Protein AF-A0A962GR11-F1 (afdb_monomer_lite)

Structure (mmCIF, N/CA/C/O backbone):
data_AF-A0A962GR11-F1
#
_entry.id   AF-A0A962GR11-F1
#
loop_
_atom_site.group_PDB
_atom_site.id
_atom_site.type_symbol
_atom_site.label_atom_id
_atom_site.label_alt_id
_atom_site.label_comp_id
_atom_site.label_asym_id
_atom_site.label_entity_id
_atom_site.label_seq_id
_atom_site.pdbx_PDB_ins_code
_atom_site.Cartn_x
_atom_site.Cartn_y
_atom_site.Cartn_z
_atom_site.occupancy
_atom_site.B_iso_or_equiv
_atom_site.auth_seq_id
_atom_site.auth_comp_id
_atom_site.auth_asym_id
_atom_site.auth_atom_id
_atom_site.pdbx_PDB_model_num
ATOM 1 N N . GLN A 1 1 ? 14.761 -0.294 4.411 1.00 81.88 1 GLN A N 1
ATOM 2 C CA . GLN A 1 1 ? 14.261 -0.227 3.016 1.00 81.88 1 GLN A CA 1
ATOM 3 C C . GLN A 1 1 ? 13.282 -1.374 2.802 1.00 81.88 1 GLN A C 1
ATOM 5 O O . GLN A 1 1 ? 13.624 -2.500 3.136 1.00 81.88 1 GLN A O 1
ATOM 10 N N . TRP A 1 2 ? 12.077 -1.099 2.302 1.00 92.31 2 TRP A N 1
ATOM 11 C CA . TRP A 1 2 ? 11.007 -2.091 2.116 1.00 92.31 2 TRP A CA 1
ATOM 12 C C . TRP A 1 2 ? 10.975 -2.661 0.689 1.00 92.31 2 TRP A C 1
ATOM 14 O O . TRP A 1 2 ? 11.601 -2.100 -0.209 1.00 92.31 2 TRP A O 1
ATOM 24 N N . ARG A 1 3 ? 10.241 -3.766 0.476 1.00 93.75 3 ARG A N 1
ATOM 25 C CA . ARG A 1 3 ? 9.925 -4.3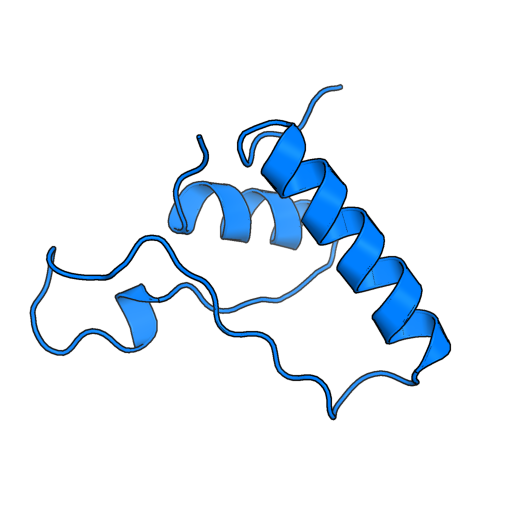42 -0.849 1.00 93.75 3 ARG A CA 1
ATOM 26 C C . ARG A 1 3 ? 8.416 -4.343 -1.081 1.00 93.75 3 ARG A C 1
ATOM 28 O O . ARG A 1 3 ? 7.685 -4.739 -0.175 1.00 93.75 3 ARG A O 1
ATOM 35 N N . ALA A 1 4 ? 7.970 -3.971 -2.280 1.00 95.31 4 ALA A N 1
ATOM 36 C CA . ALA A 1 4 ? 6.557 -3.789 -2.617 1.00 95.31 4 ALA A CA 1
ATOM 37 C C . ALA A 1 4 ?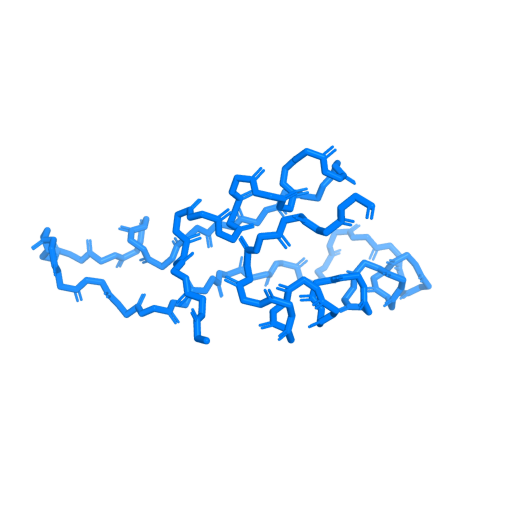 5.673 -4.994 -2.253 1.00 95.31 4 ALA A C 1
ATOM 39 O O . ALA A 1 4 ? 4.672 -4.820 -1.566 1.00 95.31 4 ALA A O 1
ATOM 40 N N . GLU A 1 5 ? 6.052 -6.219 -2.625 1.00 93.19 5 GLU A N 1
ATOM 41 C CA . GLU A 1 5 ? 5.241 -7.416 -2.356 1.00 93.19 5 GLU A CA 1
ATOM 42 C C . GLU A 1 5 ? 5.107 -7.698 -0.853 1.00 93.19 5 GLU A C 1
ATOM 44 O O . GLU A 1 5 ? 4.023 -8.029 -0.373 1.00 93.19 5 GLU A O 1
ATOM 49 N N . ARG A 1 6 ? 6.194 -7.518 -0.088 1.00 94.81 6 ARG A N 1
ATOM 50 C CA . ARG A 1 6 ? 6.171 -7.680 1.375 1.00 94.81 6 ARG A CA 1
ATOM 51 C C . ARG A 1 6 ? 5.337 -6.597 2.046 1.00 94.81 6 ARG A C 1
ATOM 53 O O . ARG A 1 6 ? 4.537 -6.912 2.921 1.00 94.81 6 ARG A O 1
ATOM 60 N N . PHE A 1 7 ? 5.483 -5.356 1.595 1.00 96.81 7 PHE A N 1
ATOM 61 C CA . PHE A 1 7 ? 4.724 -4.220 2.101 1.00 96.81 7 PHE A CA 1
ATOM 62 C C . PHE A 1 7 ? 3.219 -4.395 1.859 1.00 96.81 7 PHE A C 1
ATOM 64 O O . PHE A 1 7 ? 2.429 -4.226 2.781 1.00 96.81 7 PHE A O 1
ATOM 71 N N . VAL A 1 8 ? 2.817 -4.816 0.654 1.00 97.25 8 VAL A N 1
ATOM 72 C CA . VAL A 1 8 ? 1.413 -5.123 0.334 1.00 97.25 8 VAL A CA 1
ATOM 73 C C . VAL A 1 8 ? 0.888 -6.269 1.198 1.00 97.25 8 VAL A C 1
ATOM 75 O O . VAL A 1 8 ? -0.211 -6.164 1.737 1.00 97.25 8 VAL A O 1
ATOM 78 N N . ALA A 1 9 ? 1.666 -7.340 1.381 1.00 96.50 9 ALA A N 1
ATOM 79 C CA . ALA A 1 9 ? 1.263 -8.451 2.240 1.00 96.50 9 ALA A CA 1
ATOM 80 C C . ALA A 1 9 ? 1.092 -8.021 3.708 1.00 96.50 9 ALA A C 1
ATOM 82 O O . ALA A 1 9 ? 0.155 -8.464 4.369 1.00 96.50 9 ALA A O 1
ATOM 83 N N . ALA A 1 10 ? 1.972 -7.158 4.222 1.00 96.62 10 ALA A N 1
ATOM 84 C CA . ALA A 1 10 ? 1.867 -6.622 5.576 1.00 96.62 10 ALA A CA 1
ATOM 85 C C . ALA A 1 10 ? 0.679 -5.661 5.740 1.00 96.62 10 ALA A C 1
ATOM 87 O O . ALA A 1 10 ? -0.078 -5.787 6.699 1.00 96.62 10 ALA A O 1
ATOM 88 N N . ALA A 1 11 ? 0.431 -4.782 4.767 1.00 96.94 11 ALA A N 1
ATOM 89 C CA . ALA A 1 11 ? -0.755 -3.928 4.754 1.00 96.94 11 ALA A CA 1
ATOM 90 C C . ALA A 1 11 ? -2.057 -4.752 4.728 1.00 96.94 11 ALA A C 1
ATOM 92 O O . ALA A 1 11 ? -2.991 -4.455 5.475 1.00 96.94 11 ALA A O 1
ATOM 93 N N . ALA A 1 12 ? -2.100 -5.829 3.935 1.00 97.44 12 ALA A N 1
ATOM 94 C CA . ALA A 1 12 ? -3.260 -6.712 3.846 1.00 97.44 12 ALA A CA 1
ATOM 95 C C . ALA A 1 12 ? -3.593 -7.388 5.188 1.00 97.44 12 ALA A C 1
ATOM 97 O O . ALA A 1 12 ? -4.769 -7.492 5.533 1.00 97.44 12 ALA A O 1
ATOM 98 N N . ARG A 1 13 ? -2.583 -7.780 5.982 1.00 96.06 13 ARG A N 1
ATOM 99 C CA . ARG A 1 13 ? -2.793 -8.314 7.344 1.00 96.06 13 ARG A CA 1
ATOM 100 C C . ARG A 1 13 ? -3.403 -7.287 8.300 1.00 96.06 13 ARG A C 1
ATOM 102 O O . ARG A 1 13 ? -4.176 -7.662 9.171 1.00 96.06 13 ARG A O 1
ATOM 109 N N . GLN A 1 14 ? -3.148 -5.997 8.081 1.00 95.12 14 GLN A N 1
ATOM 110 C CA . GLN A 1 14 ? -3.787 -4.897 8.816 1.00 95.12 14 GLN A CA 1
ATOM 111 C C . GLN A 1 14 ? -5.155 -4.482 8.238 1.00 95.12 14 GLN A C 1
ATOM 113 O O . GLN A 1 14 ? -5.708 -3.452 8.630 1.00 95.12 14 GLN A O 1
ATOM 118 N N . GLY A 1 15 ? -5.703 -5.248 7.286 1.00 95.81 15 GLY A N 1
ATOM 119 C CA . GLY A 1 15 ? -6.981 -4.955 6.635 1.00 95.81 15 GLY A CA 1
ATOM 120 C C . GLY A 1 15 ? -6.921 -3.815 5.612 1.00 95.81 15 GLY A C 1
ATOM 121 O O . GLY A 1 15 ? -7.954 -3.232 5.289 1.00 95.81 15 GLY A O 1
ATOM 122 N N . ILE A 1 16 ? -5.732 -3.469 5.104 1.00 96.94 16 ILE A N 1
ATOM 123 C CA . ILE A 1 16 ? -5.529 -2.375 4.146 1.00 96.94 16 ILE A CA 1
ATOM 124 C C . ILE A 1 16 ? -5.177 -2.953 2.774 1.00 96.94 16 ILE A C 1
ATOM 126 O O . ILE A 1 16 ? -4.083 -3.472 2.556 1.00 96.94 16 ILE A O 1
ATOM 130 N N . ALA A 1 17 ? -6.094 -2.819 1.818 1.00 96.38 17 ALA A N 1
ATOM 131 C CA . ALA A 1 17 ? -5.857 -3.224 0.437 1.00 96.38 17 ALA A CA 1
ATOM 132 C C . ALA A 1 17 ? -5.120 -2.124 -0.349 1.00 96.38 17 ALA A C 1
ATOM 134 O O . ALA A 1 17 ? -5.606 -1.002 -0.483 1.00 96.38 17 ALA A O 1
ATOM 135 N N . ILE A 1 18 ? -3.966 -2.472 -0.916 1.00 96.81 18 ILE A N 1
ATOM 136 C CA . ILE A 1 18 ? -3.159 -1.638 -1.820 1.00 96.81 18 ILE A CA 1
ATOM 137 C C . ILE A 1 18 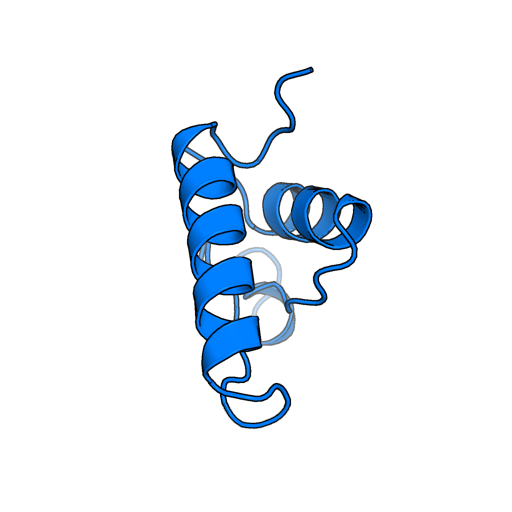? -2.587 -2.512 -2.941 1.00 96.81 18 ILE A C 1
ATOM 139 O O . ILE A 1 18 ? -2.471 -3.726 -2.790 1.00 96.81 18 ILE A O 1
ATOM 143 N N . THR A 1 19 ? -2.246 -1.917 -4.085 1.00 97.50 19 THR A N 1
ATOM 144 C CA . THR A 1 19 ? -1.770 -2.673 -5.258 1.00 97.50 19 THR A CA 1
ATOM 145 C C . THR A 1 19 ? -0.258 -2.495 -5.436 1.00 97.50 19 THR A C 1
ATOM 147 O O . THR A 1 19 ? 0.194 -1.347 -5.439 1.00 97.50 19 THR A O 1
ATOM 150 N N . PRO A 1 20 ? 0.540 -3.563 -5.621 1.00 96.81 20 PRO A N 1
ATOM 151 C CA . PRO A 1 20 ? 1.969 -3.418 -5.893 1.00 96.81 20 PRO A CA 1
ATOM 152 C C . PRO A 1 20 ? 2.209 -2.801 -7.276 1.00 96.81 20 PRO A C 1
ATOM 154 O O . PRO A 1 20 ? 1.420 -2.996 -8.202 1.00 96.81 20 PRO A O 1
ATOM 157 N N . GLY A 1 21 ? 3.327 -2.090 -7.440 1.00 95.88 21 GLY A N 1
ATOM 158 C CA . GLY A 1 21 ? 3.737 -1.502 -8.719 1.00 95.88 21 GLY A CA 1
ATOM 159 C C . GLY A 1 21 ? 3.936 -2.539 -9.828 1.00 95.88 21 GLY A C 1
ATOM 160 O O . GLY A 1 21 ? 3.714 -2.238 -10.998 1.00 95.88 21 GLY A O 1
ATOM 161 N N . SER A 1 22 ? 4.267 -3.782 -9.465 1.00 95.31 22 SER A N 1
ATOM 162 C CA . SER A 1 22 ? 4.403 -4.906 -10.396 1.00 95.31 22 SER A CA 1
ATOM 163 C C . SER A 1 22 ? 3.115 -5.252 -11.140 1.00 95.31 22 SER A C 1
ATOM 165 O O . SER A 1 22 ? 3.198 -5.714 -12.273 1.00 95.31 22 SER A O 1
ATOM 167 N N . ALA A 1 23 ? 1.938 -4.930 -10.594 1.00 95.50 23 ALA A N 1
ATOM 168 C CA . ALA A 1 23 ? 0.665 -5.087 -11.302 1.00 95.50 23 ALA A CA 1
ATOM 169 C C . ALA A 1 23 ? 0.512 -4.142 -12.513 1.00 95.50 23 ALA A C 1
ATOM 171 O O . ALA A 1 23 ? -0.387 -4.332 -13.326 1.00 95.50 23 ALA A O 1
ATOM 172 N N . PHE A 1 24 ? 1.367 -3.120 -12.622 1.00 94.81 24 PHE A N 1
ATOM 173 C CA . PHE A 1 24 ? 1.344 -2.113 -13.688 1.00 94.81 24 PHE A CA 1
ATOM 174 C C . PHE A 1 24 ? 2.606 -2.141 -14.561 1.00 94.81 24 PHE A C 1
ATOM 176 O O . PHE A 1 24 ? 2.732 -1.341 -15.486 1.00 94.81 24 PHE A O 1
ATOM 183 N N . ALA A 1 25 ? 3.560 -3.030 -14.271 1.00 95.38 25 ALA A N 1
ATOM 184 C CA . ALA A 1 25 ? 4.781 -3.154 -15.051 1.00 95.38 25 ALA A CA 1
ATOM 185 C C . ALA A 1 25 ? 4.525 -3.996 -16.308 1.00 95.38 25 ALA A C 1
ATOM 187 O O . ALA A 1 25 ? 4.039 -5.119 -16.219 1.00 95.38 25 ALA A O 1
ATOM 188 N N . VAL A 1 26 ? 4.895 -3.467 -17.478 1.00 95.69 26 VAL A N 1
ATOM 189 C CA . VAL A 1 26 ? 4.793 -4.200 -18.753 1.00 95.69 26 VAL A CA 1
ATOM 190 C C . VAL A 1 26 ? 5.858 -5.296 -18.841 1.00 95.69 26 VAL A C 1
ATOM 192 O O . VAL A 1 26 ? 5.578 -6.398 -19.305 1.00 95.69 26 VAL A O 1
ATOM 195 N N . THR A 1 27 ? 7.073 -5.013 -18.364 1.00 94.56 27 THR A N 1
ATOM 196 C CA . THR A 1 27 ? 8.188 -5.967 -18.376 1.00 94.56 27 THR A CA 1
ATOM 197 C C . THR A 1 27 ? 8.303 -6.671 -17.019 1.00 94.56 27 THR A C 1
ATOM 199 O O . THR A 1 27 ? 8.556 -6.000 -16.009 1.00 94.56 27 THR A O 1
ATOM 202 N N . PRO A 1 28 ? 8.188 -8.014 -16.957 1.00 86.31 28 PRO A N 1
ATOM 203 C CA . PRO A 1 28 ? 8.405 -8.769 -15.726 1.00 86.31 28 PRO A CA 1
ATOM 204 C C . PRO A 1 28 ? 9.776 -8.482 -15.100 1.00 86.31 28 PRO A C 1
ATOM 206 O O . PRO A 1 28 ? 10.770 -8.277 -15.798 1.00 86.31 28 PRO A O 1
ATOM 209 N N . GLY A 1 29 ? 9.835 -8.439 -13.769 1.00 87.94 29 GLY A N 1
ATOM 210 C CA . GLY A 1 29 ? 11.077 -8.197 -13.021 1.00 87.94 29 GLY A CA 1
ATOM 211 C C . GLY A 1 29 ? 11.598 -6.752 -13.037 1.00 87.94 29 GLY A C 1
ATOM 212 O O . GLY A 1 29 ? 12.549 -6.465 -12.320 1.00 87.94 29 GLY A O 1
ATOM 213 N N . HIS A 1 30 ? 10.969 -5.837 -13.784 1.00 91.06 30 HIS A N 1
ATOM 214 C CA . HIS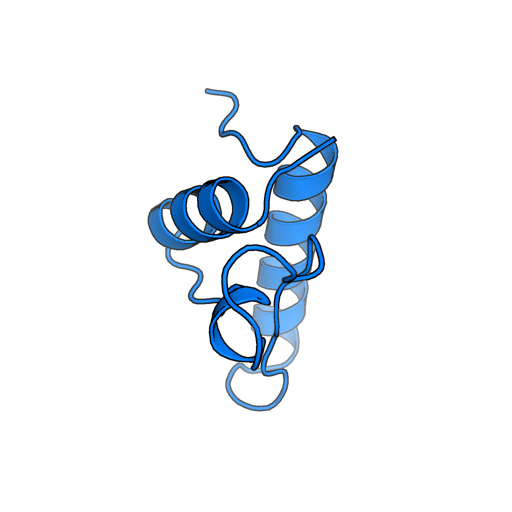 A 1 30 ? 11.398 -4.434 -13.914 1.00 91.06 30 HIS A CA 1
ATOM 215 C C . HIS A 1 30 ? 10.424 -3.445 -13.257 1.00 91.06 30 HIS A C 1
ATOM 217 O O . HIS A 1 30 ? 10.362 -2.270 -13.617 1.00 91.06 30 HIS A O 1
ATOM 223 N N . ALA A 1 31 ? 9.630 -3.917 -12.298 1.00 94.25 31 ALA A N 1
ATOM 224 C CA . ALA A 1 31 ? 8.702 -3.064 -11.574 1.00 94.25 31 ALA A CA 1
ATOM 225 C C . ALA A 1 31 ? 9.446 -2.150 -10.582 1.00 94.25 31 ALA A C 1
ATOM 227 O O . ALA A 1 31 ? 10.348 -2.619 -9.881 1.00 94.25 31 ALA A O 1
ATOM 228 N N . PRO A 1 32 ? 9.056 -0.868 -10.458 1.00 92.75 32 PRO A N 1
ATOM 229 C CA . PRO A 1 32 ? 9.578 -0.014 -9.402 1.00 92.75 32 PRO A CA 1
ATOM 230 C C . PRO A 1 32 ? 9.138 -0.537 -8.029 1.00 92.75 32 PRO A C 1
ATOM 232 O O . PRO A 1 32 ? 8.054 -1.108 -7.880 1.00 92.75 32 PRO A O 1
ATOM 235 N N . ASN A 1 33 ? 9.950 -0.284 -7.002 1.00 95.19 33 ASN A N 1
ATOM 236 C CA . ASN A 1 33 ? 9.574 -0.542 -5.613 1.00 95.19 33 ASN A CA 1
ATOM 237 C C . ASN A 1 33 ? 8.541 0.494 -5.136 1.00 95.19 33 ASN A C 1
ATOM 239 O O . ASN A 1 33 ? 8.878 1.456 -4.450 1.00 95.19 33 ASN A O 1
ATOM 243 N N . ALA A 1 34 ? 7.297 0.325 -5.575 1.00 95.94 34 ALA A N 1
ATOM 244 C CA . ALA A 1 34 ? 6.207 1.264 -5.364 1.00 95.94 34 ALA A CA 1
ATOM 245 C C . ALA A 1 34 ? 4.874 0.533 -5.164 1.00 95.94 34 ALA A C 1
ATOM 247 O O . ALA A 1 34 ? 4.735 -0.653 -5.476 1.00 95.94 34 ALA A O 1
ATOM 248 N N . VAL A 1 35 ? 3.877 1.269 -4.677 1.00 97.38 35 VAL A N 1
ATOM 249 C CA . VAL A 1 35 ? 2.485 0.821 -4.553 1.00 97.38 35 VAL A CA 1
ATOM 250 C C . VAL A 1 35 ? 1.543 1.889 -5.093 1.00 97.38 35 VAL A C 1
ATOM 252 O O . VAL A 1 35 ? 1.851 3.080 -5.055 1.00 97.38 35 VAL A O 1
ATOM 255 N N . ARG A 1 36 ? 0.375 1.467 -5.576 1.00 97.31 36 ARG A N 1
ATOM 256 C CA . ARG A 1 36 ? -0.722 2.354 -5.966 1.00 97.31 36 ARG A CA 1
ATOM 257 C C . ARG A 1 36 ? -1.751 2.428 -4.841 1.00 97.31 36 ARG A C 1
ATOM 259 O O . ARG A 1 36 ? -2.196 1.393 -4.341 1.00 97.31 36 ARG A O 1
ATOM 266 N N . ILE A 1 37 ? -2.175 3.648 -4.516 1.00 95.62 37 ILE A N 1
ATOM 267 C CA . ILE A 1 37 ? -3.201 3.943 -3.511 1.00 95.62 37 ILE A CA 1
ATOM 268 C C . ILE A 1 37 ? -4.372 4.657 -4.196 1.00 95.62 37 ILE A C 1
ATOM 270 O O . ILE A 1 37 ? -4.166 5.624 -4.927 1.00 95.62 37 ILE A O 1
ATOM 274 N N . ALA A 1 38 ? -5.597 4.181 -3.965 1.00 93.75 38 ALA A N 1
ATOM 275 C CA . ALA A 1 38 ? -6.816 4.839 -4.427 1.00 93.75 38 ALA A CA 1
ATOM 276 C C . ALA A 1 38 ? -7.390 5.707 -3.298 1.00 93.75 38 ALA A C 1
ATOM 278 O O . ALA A 1 38 ? -7.806 5.190 -2.265 1.00 93.75 38 ALA A O 1
ATOM 279 N N . LEU A 1 39 ? -7.405 7.026 -3.494 1.00 93.56 39 LEU A N 1
ATOM 280 C CA . LEU A 1 39 ? -7.778 7.989 -2.447 1.00 93.56 39 LEU A CA 1
ATOM 281 C C . LEU A 1 39 ? -9.283 8.299 -2.397 1.00 93.56 39 LEU A C 1
ATOM 283 O O . LEU A 1 39 ? -9.738 8.931 -1.455 1.00 93.56 39 LEU A O 1
ATOM 287 N N . SER A 1 40 ? -10.051 7.880 -3.405 1.00 93.25 40 SER A N 1
ATOM 288 C CA . SER A 1 40 ? -11.454 8.278 -3.583 1.00 93.25 40 SER A CA 1
ATOM 289 C C . SER A 1 40 ? -12.476 7.386 -2.874 1.00 93.25 40 SER A C 1
ATOM 291 O O . SER A 1 40 ? -13.638 7.765 -2.793 1.00 93.25 40 SER A O 1
ATOM 293 N N . ALA A 1 41 ? -12.087 6.187 -2.431 1.00 87.81 41 ALA A N 1
ATOM 294 C CA . ALA A 1 41 ? -13.018 5.204 -1.873 1.00 87.81 41 ALA A CA 1
ATOM 295 C C . ALA A 1 41 ? -13.366 5.438 -0.384 1.00 87.81 41 ALA A C 1
ATOM 297 O O . ALA A 1 41 ? -14.554 5.434 -0.063 1.00 87.81 4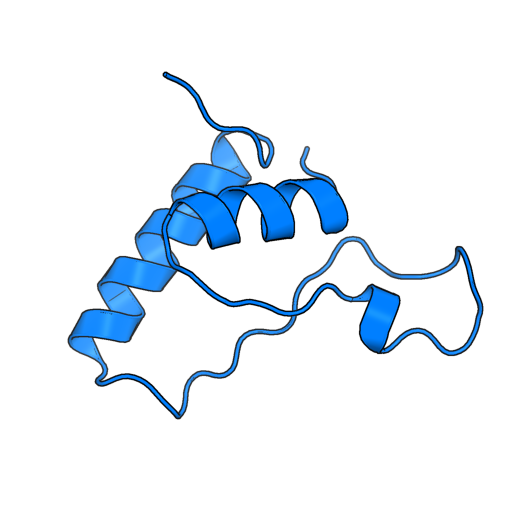1 ALA A O 1
ATOM 298 N N . PRO A 1 42 ? -12.397 5.627 0.537 1.00 89.06 42 PRO A N 1
ATOM 299 C CA . PRO A 1 42 ? -12.703 5.846 1.952 1.00 89.06 42 PRO A CA 1
ATOM 300 C C . PRO A 1 42 ? -13.032 7.321 2.270 1.00 89.06 42 PRO A C 1
ATOM 302 O O . PRO A 1 42 ? -12.500 8.221 1.616 1.00 89.06 42 PRO A O 1
ATOM 305 N N . PRO A 1 43 ? -13.824 7.607 3.324 1.00 94.25 43 PRO A N 1
ATOM 306 C CA . PRO A 1 43 ? -13.932 8.948 3.901 1.00 94.25 43 PRO A CA 1
ATOM 307 C C . PRO A 1 43 ? -12.565 9.510 4.326 1.00 94.25 43 PRO A C 1
ATOM 309 O O . PRO A 1 43 ? -11.667 8.758 4.710 1.00 94.25 43 PRO A O 1
ATOM 312 N N . VAL A 1 44 ? -12.414 10.839 4.320 1.00 94.38 44 VAL A N 1
ATOM 313 C CA . VAL A 1 44 ? -11.127 11.526 4.566 1.00 94.38 44 VAL A CA 1
ATOM 314 C C . VAL A 1 44 ? -10.486 11.147 5.909 1.00 94.38 44 VAL A C 1
ATOM 316 O O . VAL A 1 44 ? -9.276 10.927 5.968 1.00 94.38 44 VAL A O 1
ATOM 319 N N . ASP A 1 45 ? -11.274 11.006 6.975 1.00 93.56 45 ASP A N 1
ATOM 320 C CA . ASP A 1 45 ? -10.741 10.652 8.299 1.00 93.56 45 ASP A CA 1
ATOM 321 C C . ASP A 1 45 ? -10.209 9.214 8.344 1.00 93.56 45 ASP A C 1
ATOM 323 O O . ASP A 1 45 ? -9.147 8.943 8.914 1.00 93.56 45 ASP A O 1
ATOM 327 N N . GLN A 1 46 ? -10.896 8.289 7.666 1.00 94.88 46 GLN A N 1
ATOM 328 C CA . GLN A 1 46 ? -10.410 6.922 7.498 1.00 94.88 46 GLN A CA 1
ATOM 329 C C . GLN A 1 46 ? -9.141 6.905 6.640 1.00 94.88 46 GLN A C 1
ATOM 331 O O . GLN A 1 46 ? -8.179 6.217 6.985 1.00 94.88 46 GLN A O 1
ATOM 336 N N . LEU A 1 47 ? -9.108 7.694 5.561 1.00 95.75 47 LEU A N 1
ATOM 337 C CA . LEU A 1 47 ? -7.940 7.817 4.694 1.00 95.75 47 LEU A CA 1
ATOM 338 C C . LEU A 1 47 ? -6.710 8.286 5.479 1.00 95.75 47 LEU A C 1
ATOM 340 O O . LEU A 1 47 ? -5.648 7.681 5.351 1.00 95.75 47 LEU A O 1
ATOM 344 N N . ARG A 1 48 ? -6.853 9.303 6.338 1.00 95.94 48 ARG A N 1
ATOM 345 C CA . ARG A 1 48 ? -5.773 9.771 7.221 1.00 95.94 48 ARG A CA 1
ATOM 346 C C . ARG A 1 48 ? -5.228 8.637 8.088 1.00 95.94 48 ARG A C 1
ATOM 348 O O . ARG A 1 48 ? -4.028 8.374 8.048 1.00 95.94 48 ARG A O 1
ATOM 355 N N . SER A 1 49 ? -6.102 7.941 8.821 1.00 95.56 49 SER A N 1
ATOM 356 C CA . SER A 1 49 ? -5.685 6.851 9.716 1.00 95.56 49 SE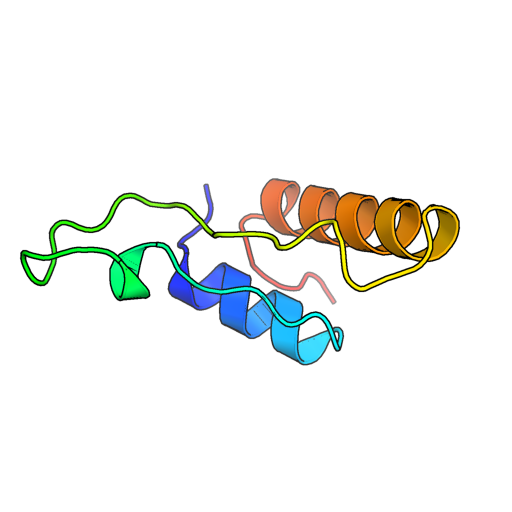R A CA 1
ATOM 357 C C . SER A 1 49 ? -4.965 5.727 8.961 1.00 95.56 49 SER A C 1
ATOM 359 O O . SER A 1 49 ? -3.959 5.199 9.436 1.00 95.56 49 SER A O 1
ATOM 361 N N . VAL A 1 50 ? -5.453 5.371 7.770 1.00 96.62 50 VAL A N 1
ATOM 362 C CA . VAL A 1 50 ? -4.851 4.334 6.919 1.00 96.62 50 VAL A CA 1
ATOM 363 C C . VAL A 1 50 ? -3.482 4.772 6.395 1.00 96.62 50 VAL A C 1
ATOM 365 O O . VAL A 1 50 ? -2.527 4.003 6.484 1.00 96.62 50 VAL A O 1
ATOM 368 N N . LEU A 1 51 ? -3.349 6.004 5.896 1.00 96.56 51 LEU A N 1
ATOM 369 C CA . LEU A 1 51 ? -2.072 6.522 5.395 1.00 96.56 51 LEU A CA 1
ATOM 370 C C . LEU A 1 51 ? -1.010 6.615 6.500 1.00 96.56 51 LEU A C 1
ATOM 372 O O . LEU A 1 51 ? 0.155 6.312 6.252 1.00 96.56 51 LEU A O 1
ATOM 376 N N . GLU A 1 52 ? -1.396 6.959 7.730 1.00 96.88 52 GLU A N 1
ATOM 377 C CA . GLU A 1 52 ? -0.485 6.954 8.881 1.00 96.88 52 GLU A CA 1
ATOM 378 C C . GLU A 1 52 ? 0.011 5.546 9.236 1.00 96.88 52 GLU A C 1
ATOM 380 O O . GLU A 1 52 ? 1.186 5.377 9.567 1.00 96.88 52 GLU A O 1
ATOM 385 N N . ARG A 1 53 ? -0.850 4.522 9.143 1.00 96.69 53 ARG A N 1
ATOM 386 C CA . ARG A 1 53 ? -0.440 3.116 9.330 1.00 96.69 53 ARG A CA 1
ATOM 387 C C . ARG A 1 53 ? 0.530 2.672 8.239 1.00 96.69 53 ARG A C 1
ATOM 389 O O . ARG A 1 53 ? 1.564 2.089 8.549 1.00 96.69 53 ARG A O 1
ATOM 396 N N . LEU A 1 54 ? 0.236 3.003 6.980 1.00 96.62 54 LEU A N 1
ATOM 397 C CA . LEU A 1 54 ? 1.115 2.700 5.848 1.00 96.62 54 LEU A CA 1
ATOM 398 C C . LEU A 1 54 ? 2.478 3.395 5.968 1.00 96.62 54 LEU A C 1
ATOM 400 O O . LEU A 1 54 ? 3.492 2.794 5.620 1.00 96.62 54 LEU A O 1
ATOM 404 N N . ARG A 1 55 ? 2.518 4.629 6.489 1.00 96.56 55 ARG A N 1
ATOM 405 C CA . ARG A 1 55 ? 3.774 5.338 6.768 1.00 96.56 55 ARG A CA 1
ATOM 406 C C . ARG A 1 55 ? 4.629 4.579 7.781 1.00 96.56 55 ARG A C 1
ATOM 408 O O . ARG A 1 55 ? 5.777 4.287 7.468 1.00 96.56 55 ARG A O 1
ATOM 415 N N . ARG A 1 56 ? 4.059 4.218 8.939 1.00 95.56 56 ARG A N 1
ATOM 416 C CA . ARG A 1 56 ? 4.770 3.450 9.980 1.00 95.56 56 ARG A CA 1
ATOM 417 C C . ARG A 1 56 ? 5.314 2.139 9.426 1.00 95.56 56 ARG A C 1
ATOM 419 O O . ARG A 1 56 ? 6.502 1.875 9.517 1.00 95.56 56 ARG A O 1
ATOM 426 N N . LEU A 1 57 ? 4.474 1.398 8.705 1.00 95.19 57 LEU A N 1
ATOM 427 C CA . LEU A 1 57 ? 4.892 0.158 8.062 1.00 95.19 57 LEU A CA 1
ATOM 428 C C . LEU A 1 57 ? 6.074 0.362 7.093 1.00 95.19 57 LEU A C 1
ATOM 430 O O . LEU A 1 57 ? 6.935 -0.505 6.976 1.00 95.19 57 LEU A O 1
ATOM 434 N N . ALA A 1 58 ? 6.135 1.489 6.377 1.00 94.31 58 ALA A N 1
ATOM 435 C CA . ALA A 1 58 ? 7.234 1.787 5.459 1.00 94.31 58 ALA A CA 1
ATOM 436 C C . ALA A 1 58 ? 8.527 2.156 6.209 1.00 94.31 58 ALA A C 1
ATOM 438 O O . ALA A 1 58 ? 9.613 1.751 5.779 1.00 94.31 58 ALA A O 1
ATOM 439 N N . GLU A 1 59 ? 8.397 2.893 7.316 1.00 93.81 59 GLU A N 1
ATOM 440 C CA . GLU A 1 59 ? 9.478 3.244 8.249 1.00 93.81 59 GLU A CA 1
ATOM 441 C C . GLU A 1 59 ? 10.084 1.977 8.881 1.00 93.81 59 GLU A C 1
ATOM 443 O O . GLU A 1 59 ? 11.307 1.828 8.890 1.00 93.81 59 GLU A O 1
ATOM 448 N N . ASP A 1 60 ? 9.243 1.003 9.237 1.00 91.19 60 ASP A N 1
ATOM 449 C CA . ASP A 1 60 ? 9.635 -0.287 9.827 1.00 91.19 60 ASP A CA 1
ATOM 450 C C . ASP A 1 60 ? 10.243 -1.273 8.809 1.00 91.19 60 ASP A C 1
ATOM 452 O O . ASP A 1 60 ? 10.653 -2.379 9.149 1.00 91.19 60 ASP A O 1
ATOM 456 N N . GLY A 1 61 ? 10.345 -0.891 7.530 1.00 89.12 61 GLY A N 1
ATOM 457 C CA . GLY A 1 61 ? 10.938 -1.727 6.481 1.00 89.12 61 GLY A CA 1
ATOM 458 C C . GLY A 1 61 ? 9.949 -2.644 5.761 1.00 89.12 61 GLY A C 1
ATOM 459 O O . GLY A 1 61 ? 10.362 -3.565 5.052 1.00 89.12 61 GLY A O 1
ATOM 460 N N . GLY A 1 62 ? 8.651 -2.361 5.855 1.00 79.00 62 GLY A N 1
ATOM 461 C CA . GLY A 1 62 ? 7.592 -3.134 5.203 1.00 79.00 62 GLY A CA 1
ATOM 462 C C . GLY A 1 62 ? 7.388 -4.502 5.839 1.00 79.00 62 GLY A C 1
ATOM 463 O O . GLY A 1 62 ? 6.928 -5.432 5.173 1.00 79.00 62 GLY A O 1
ATOM 464 N N . ILE A 1 63 ? 7.780 -4.614 7.102 1.00 77.19 63 ILE A N 1
ATOM 465 C CA . ILE A 1 63 ? 7.578 -5.763 7.967 1.00 77.19 63 ILE A CA 1
ATOM 466 C C . ILE A 1 63 ? 6.737 -5.328 9.157 1.00 77.19 63 ILE A C 1
ATOM 468 O O . ILE A 1 63 ? 6.667 -4.153 9.501 1.00 77.19 63 ILE A O 1
ATOM 472 N N . GLU A 1 64 ? 6.081 -6.301 9.754 1.00 68.12 64 GLU A N 1
ATOM 473 C CA . GLU A 1 64 ? 5.389 -6.124 11.018 1.00 68.12 64 GLU A CA 1
ATOM 474 C C . GLU A 1 64 ? 6.436 -6.213 12.134 1.00 68.12 64 GLU A C 1
ATOM 476 O O . GLU A 1 64 ? 7.300 -7.094 12.085 1.00 68.12 64 GLU A O 1
ATOM 481 N N . ILE A 1 65 ? 6.400 -5.272 13.074 1.00 60.19 65 ILE A N 1
ATOM 482 C CA . ILE A 1 65 ? 7.112 -5.377 14.348 1.00 60.19 65 ILE A CA 1
ATOM 483 C C . ILE A 1 65 ? 6.031 -5.741 15.366 1.00 60.19 65 ILE A C 1
ATOM 485 O O . ILE A 1 65 ? 5.090 -4.962 15.530 1.00 60.19 65 ILE A O 1
ATOM 489 N N . ASP A 1 66 ? 6.128 -6.940 15.944 1.00 55.38 66 ASP A N 1
ATOM 490 C CA . ASP A 1 66 ? 5.263 -7.389 17.048 1.00 55.38 66 ASP A CA 1
ATOM 491 C C . ASP A 1 66 ? 5.408 -6.486 18.288 1.00 55.38 66 ASP A C 1
ATOM 493 O O . ASP A 1 66 ? 6.548 -6.038 18.571 1.00 55.38 66 ASP A O 1
#

Radius of gyration: 12.2 Å; chains: 1; bounding box: 28×20×36 Å

pLDDT: mean 92.51, std 8.0, range [55.38, 97.5]

Foldseek 3Di:
DAAQVLLQVLLVVVVHHWAGQQVVDPDPPPGPRDIDDDQPPDDPVVSVVSVVVSVVCVVVHSDDDD

Secondary structure (DSSP, 8-state):
---HHHHHHHHHHTT---EEGGGG-SSTT---S-EE---SSS-HHHHHHHHHHHHHHHHTTSS---

Sequence (66 aa):
QWRAERFVAAAARQGIAITPGSAFAVTPGHAPNAVRIALSAPPVDQLRSVLERLRRLAEDGGIEID